Protein AF-A0AA41R7E6-F1 (afdb_monomer_lite)

Secondary structure (DSSP, 8-state):
----EEEEETTT--EEEEEEEETTEEEEEEEEETT--SEEEEEGGGEEE-

Organism: NCBI:txid2929485

pLDDT: mean 74.75, std 10.5, range [44.56, 88.06]

Foldseek 3Di:
DQDWFWKAQPPPRWIWTFRAADPVCRQWTWIDTVVHPDTDIDGPVRIDGD

Sequence (50 aa):
MVTYREFSRRWAGYCGIVEGVFEEKPDVVLVRWVGDQRRCEEKVTDLEEL

Structure (mmCIF, N/CA/C/O backbone):
data_AF-A0AA41R7E6-F1
#
_entry.id   AF-A0AA41R7E6-F1
#
loop_
_atom_site.group_PDB
_atom_site.id
_atom_site.type_symbol
_atom_site.label_atom_id
_atom_site.label_alt_id
_atom_site.label_comp_id
_atom_site.label_asym_id
_atom_site.label_entity_id
_atom_site.label_seq_id
_atom_site.pdbx_PDB_ins_code
_atom_site.Cartn_x
_atom_site.Cartn_y
_atom_site.Cartn_z
_atom_site.occupancy
_atom_site.B_iso_or_equiv
_atom_site.auth_seq_id
_atom_site.auth_comp_id
_atom_site.auth_asym_id
_atom_site.auth_atom_id
_atom_site.pdbx_PDB_model_num
ATOM 1 N N . MET A 1 1 ? 3.482 -8.850 14.453 1.00 47.97 1 MET A N 1
ATOM 2 C CA . MET A 1 1 ? 3.771 -9.837 13.388 1.00 47.97 1 MET A CA 1
ATOM 3 C C . MET A 1 1 ? 3.863 -9.054 12.086 1.00 47.97 1 MET A C 1
ATOM 5 O O . MET A 1 1 ? 2.874 -8.436 11.725 1.00 47.97 1 MET A O 1
ATOM 9 N N . VAL A 1 2 ? 5.041 -8.950 11.461 1.00 44.56 2 VAL A N 1
ATOM 10 C CA . VAL A 1 2 ? 5.198 -8.236 10.179 1.00 44.56 2 VAL A CA 1
ATOM 11 C C . VAL A 1 2 ? 4.845 -9.212 9.062 1.00 44.56 2 VAL A C 1
ATOM 13 O O . VAL A 1 2 ? 5.583 -10.161 8.811 1.00 44.56 2 VAL A O 1
ATOM 16 N N . THR A 1 3 ? 3.682 -9.032 8.449 1.00 54.91 3 THR A N 1
ATOM 17 C CA . THR A 1 3 ? 3.245 -9.805 7.283 1.00 54.91 3 THR A CA 1
ATOM 18 C C . THR A 1 3 ? 3.669 -9.074 6.021 1.00 54.91 3 THR A C 1
ATOM 20 O O . THR A 1 3 ? 3.037 -8.094 5.638 1.00 54.91 3 THR A O 1
ATOM 23 N N . TYR A 1 4 ? 4.736 -9.556 5.388 1.00 55.31 4 TYR A N 1
A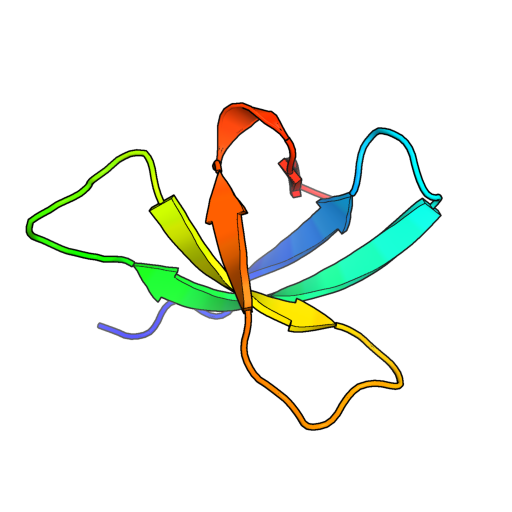TOM 24 C CA . TYR A 1 4 ? 5.129 -9.117 4.053 1.00 55.31 4 TYR A CA 1
ATOM 25 C C . TYR A 1 4 ? 4.096 -9.636 3.050 1.00 55.31 4 TYR A C 1
ATOM 27 O O . TYR A 1 4 ? 3.957 -10.846 2.873 1.00 55.31 4 TYR A O 1
ATOM 35 N N . ARG A 1 5 ? 3.348 -8.726 2.430 1.00 67.62 5 ARG A N 1
ATOM 36 C CA . ARG A 1 5 ? 2.448 -9.016 1.310 1.00 67.62 5 ARG A CA 1
ATOM 37 C C . ARG A 1 5 ? 2.721 -8.004 0.200 1.00 67.62 5 ARG A C 1
ATOM 39 O O . ARG A 1 5 ? 2.936 -6.822 0.484 1.00 67.62 5 ARG A O 1
ATOM 46 N N . GLU A 1 6 ? 2.785 -8.492 -1.033 1.00 65.06 6 GLU A N 1
ATOM 47 C CA . GLU A 1 6 ? 2.998 -7.680 -2.231 1.00 65.06 6 GLU A CA 1
ATOM 48 C C . GLU A 1 6 ? 1.657 -7.100 -2.689 1.00 65.06 6 GLU A C 1
ATOM 50 O O . GLU A 1 6 ? 0.653 -7.805 -2.749 1.00 65.06 6 GLU A O 1
ATOM 55 N N . PHE A 1 7 ? 1.630 -5.802 -2.980 1.00 70.56 7 PHE A N 1
ATOM 56 C CA . PHE A 1 7 ? 0.432 -5.101 -3.438 1.00 70.56 7 PHE A CA 1
ATOM 57 C C . PHE A 1 7 ? 0.775 -4.159 -4.589 1.00 70.56 7 PHE A C 1
ATOM 59 O O . PHE A 1 7 ? 1.901 -3.668 -4.704 1.00 70.56 7 PHE A O 1
ATOM 66 N N . SER A 1 8 ? -0.218 -3.851 -5.419 1.00 66.81 8 SER A N 1
ATOM 67 C CA . SER A 1 8 ? -0.135 -2.779 -6.410 1.00 66.81 8 SER A CA 1
ATOM 68 C C . SER A 1 8 ? -1.035 -1.607 -6.038 1.00 66.81 8 SER A C 1
ATOM 70 O O . SER A 1 8 ? -2.085 -1.768 -5.412 1.00 66.81 8 SER A O 1
ATOM 72 N N . ARG A 1 9 ? -0.633 -0.395 -6.427 1.00 66.12 9 ARG A N 1
ATOM 73 C CA . ARG A 1 9 ? -1.511 0.774 -6.341 1.00 66.12 9 ARG A CA 1
ATOM 74 C C . ARG A 1 9 ? -2.479 0.756 -7.519 1.00 66.12 9 ARG A C 1
ATOM 76 O O . ARG A 1 9 ? -2.045 0.970 -8.655 1.00 66.12 9 ARG A O 1
ATOM 83 N N . ARG A 1 10 ? -3.780 0.620 -7.235 1.00 64.12 10 ARG A N 1
ATOM 84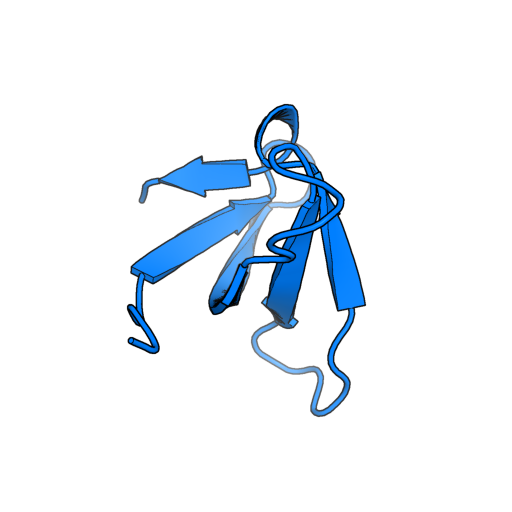 C CA . ARG A 1 10 ? -4.886 0.574 -8.220 1.00 64.12 10 ARG A CA 1
ATOM 85 C C . ARG A 1 10 ? -4.767 1.574 -9.372 1.00 64.12 10 ARG A C 1
ATOM 87 O O . ARG A 1 10 ? -5.077 1.262 -10.513 1.00 64.12 10 ARG A O 1
ATOM 94 N N . TRP A 1 11 ? -4.351 2.800 -9.063 1.00 56.41 11 TRP A N 1
ATOM 95 C CA . TRP A 1 11 ? -4.428 3.928 -9.997 1.00 56.41 11 TRP A CA 1
ATOM 96 C C . TRP A 1 11 ? -3.127 4.210 -10.743 1.00 56.41 11 TRP A C 1
ATOM 98 O O . TRP A 1 11 ? -3.135 4.961 -11.713 1.00 56.41 11 TRP A O 1
ATOM 108 N N . ALA A 1 12 ? -2.007 3.661 -10.277 1.00 63.25 12 ALA A N 1
ATOM 109 C CA . ALA A 1 12 ? -0.693 4.145 -10.682 1.00 63.25 12 ALA A CA 1
ATOM 110 C C . ALA A 1 12 ? 0.236 3.052 -11.231 1.00 63.25 12 ALA A C 1
ATOM 112 O O . ALA A 1 12 ? 1.312 3.373 -11.723 1.00 63.25 12 ALA A O 1
ATOM 113 N N . GLY A 1 13 ? -0.163 1.774 -11.171 1.00 66.06 13 GLY A N 1
ATOM 114 C CA . GLY A 1 13 ? 0.630 0.667 -11.721 1.00 66.06 13 GLY A CA 1
ATOM 115 C C . GLY A 1 13 ? 1.976 0.449 -11.018 1.00 66.06 13 GLY A C 1
ATOM 116 O O . GLY A 1 13 ? 2.847 -0.229 -11.556 1.00 66.06 13 GLY A O 1
ATOM 117 N N . TYR A 1 14 ? 2.166 1.029 -9.830 1.00 70.31 14 TYR A N 1
ATOM 118 C CA . TYR A 1 14 ? 3.345 0.807 -8.999 1.00 70.31 14 TYR A CA 1
ATOM 119 C C . TYR A 1 14 ? 3.127 -0.407 -8.097 1.00 70.31 14 TYR A C 1
ATOM 121 O O . TYR A 1 14 ? 2.071 -0.529 -7.473 1.00 70.31 14 TYR A O 1
ATOM 129 N N . CYS A 1 15 ? 4.139 -1.268 -7.998 1.00 75.94 15 CYS A N 1
ATOM 130 C CA 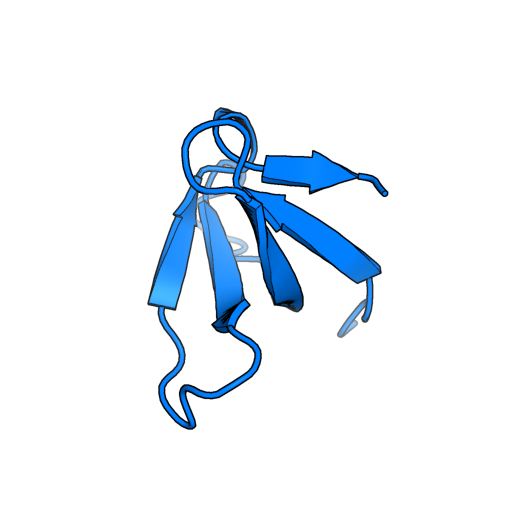. CYS A 1 15 ? 4.179 -2.370 -7.039 1.00 75.94 15 CYS A CA 1
ATOM 131 C C . CYS A 1 15 ? 4.906 -1.932 -5.763 1.00 75.94 15 CYS A C 1
ATOM 133 O O . CYS A 1 15 ? 5.883 -1.178 -5.810 1.00 75.94 15 CYS A O 1
ATO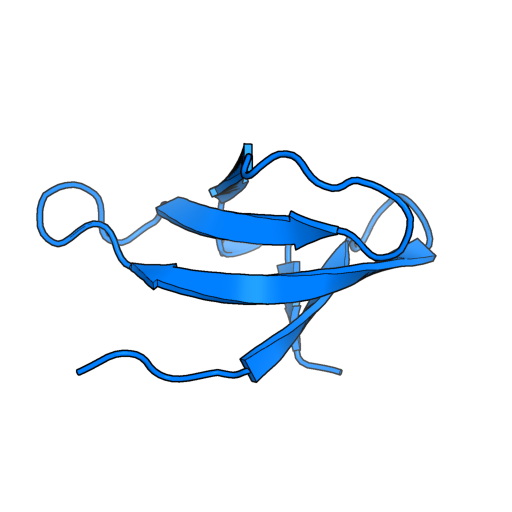M 135 N N . GLY A 1 16 ? 4.437 -2.409 -4.618 1.00 80.06 16 GLY A N 1
ATOM 136 C CA . GLY A 1 16 ? 5.003 -2.122 -3.310 1.00 80.06 16 GLY A CA 1
ATOM 137 C C . GLY A 1 16 ? 4.828 -3.291 -2.351 1.00 80.06 16 GLY A C 1
ATOM 138 O O . GLY A 1 16 ? 4.082 -4.235 -2.607 1.00 80.06 16 GLY A O 1
ATOM 139 N N . ILE A 1 17 ? 5.541 -3.222 -1.234 1.00 80.94 17 ILE A N 1
ATOM 140 C CA . ILE A 1 17 ? 5.502 -4.230 -0.177 1.00 80.94 17 ILE A CA 1
ATOM 141 C C . ILE A 1 17 ? 4.921 -3.580 1.070 1.00 80.94 17 ILE A C 1
ATOM 143 O O . ILE A 1 17 ? 5.420 -2.544 1.516 1.00 80.94 17 ILE A O 1
ATOM 147 N N . VAL A 1 18 ? 3.894 -4.196 1.655 1.00 81.38 18 VAL A N 1
ATOM 148 C CA . VAL A 1 18 ? 3.413 -3.801 2.982 1.00 81.38 18 VAL A CA 1
ATOM 149 C C . VAL A 1 18 ? 4.414 -4.287 4.028 1.00 81.38 18 VAL A C 1
ATOM 151 O O . VAL A 1 18 ? 4.665 -5.482 4.169 1.00 81.38 18 VAL A O 1
ATOM 154 N N . GLU A 1 19 ? 5.002 -3.343 4.758 1.00 79.56 19 GLU A N 1
ATOM 155 C CA . GLU A 1 19 ? 5.973 -3.597 5.825 1.00 79.56 19 GLU A CA 1
ATOM 156 C C . GLU A 1 19 ? 5.344 -3.565 7.222 1.00 79.56 19 GLU A C 1
ATOM 158 O O . GLU A 1 19 ? 5.990 -3.944 8.199 1.00 79.56 19 GLU A O 1
ATOM 163 N N . GLY A 1 20 ? 4.103 -3.097 7.351 1.00 77.50 20 GLY A N 1
ATOM 164 C CA . GLY A 1 20 ? 3.435 -3.016 8.643 1.00 77.50 20 GLY A CA 1
ATOM 165 C C . GLY A 1 20 ? 1.994 -2.538 8.556 1.00 77.50 20 GLY A C 1
ATOM 166 O O . GLY A 1 20 ? 1.587 -1.903 7.585 1.00 77.50 20 GLY A O 1
ATOM 167 N N . VAL A 1 21 ? 1.240 -2.837 9.608 1.00 77.69 21 VAL A N 1
ATOM 168 C CA . VAL A 1 21 ? -0.132 -2.370 9.831 1.00 77.69 21 VAL A CA 1
ATOM 169 C C . VAL A 1 21 ? -0.133 -1.433 11.037 1.00 77.69 21 VAL A C 1
ATOM 171 O O . VAL A 1 21 ? 0.609 -1.670 11.993 1.00 77.69 21 VAL A O 1
ATOM 174 N N . PHE A 1 22 ? -0.936 -0.371 11.007 1.00 75.75 22 PHE A N 1
ATOM 175 C CA . PHE A 1 22 ? -1.124 0.475 12.184 1.00 75.75 22 PHE A CA 1
ATOM 176 C C . PHE A 1 22 ? -2.218 -0.115 13.076 1.00 75.75 22 PHE A C 1
ATOM 178 O O . PHE A 1 22 ? -3.380 -0.153 12.685 1.00 75.75 22 PHE A O 1
ATOM 185 N N . GLU A 1 23 ? -1.871 -0.531 14.297 1.00 70.06 23 GLU A N 1
ATOM 186 C CA . GLU A 1 23 ? -2.855 -1.077 15.251 1.00 70.06 23 GLU A CA 1
ATOM 187 C C . GLU A 1 23 ? -3.914 -0.036 15.656 1.00 70.06 23 GLU A C 1
ATOM 189 O O . GLU A 1 23 ? -5.069 -0.380 15.886 1.00 70.06 23 GLU A O 1
ATOM 194 N N . GLU A 1 24 ? -3.549 1.249 15.670 1.00 79.12 24 GLU A N 1
ATOM 195 C CA . GLU A 1 24 ? -4.462 2.361 15.974 1.00 79.12 24 GLU A CA 1
ATOM 196 C C . GLU A 1 24 ? -5.290 2.826 14.760 1.00 79.12 24 GLU A C 1
ATOM 198 O O . GLU A 1 24 ? -6.274 3.547 14.922 1.00 79.12 24 GLU A O 1
ATOM 203 N N . LYS A 1 25 ? -4.896 2.444 13.535 1.00 80.81 25 LYS A N 1
ATOM 204 C CA . LYS A 1 25 ? -5.545 2.845 12.275 1.00 80.81 25 LYS A CA 1
ATOM 205 C C . LYS A 1 25 ? -5.640 1.640 11.329 1.00 80.81 25 LYS A C 1
ATOM 207 O O . LYS A 1 25 ? -4.787 1.497 10.453 1.00 80.81 25 LYS A O 1
ATOM 212 N N . PRO A 1 26 ? -6.680 0.797 11.457 1.00 75.50 26 PRO A N 1
ATOM 213 C CA . PRO A 1 26 ? -6.777 -0.459 10.709 1.00 75.50 26 PRO A CA 1
ATOM 214 C C . PRO A 1 26 ? -6.867 -0.264 9.188 1.00 75.50 26 PRO A C 1
ATOM 216 O O . PRO A 1 26 ? -6.523 -1.167 8.431 1.00 75.50 26 PRO A O 1
ATOM 219 N N . ASP A 1 27 ? -7.285 0.920 8.736 1.00 84.38 27 ASP A N 1
ATOM 220 C CA . ASP A 1 27 ? -7.422 1.244 7.314 1.00 84.38 27 ASP A CA 1
ATOM 221 C C . ASP A 1 27 ? -6.110 1.709 6.665 1.00 84.38 27 ASP A C 1
ATOM 223 O O . ASP A 1 27 ? -6.099 2.003 5.468 1.00 84.38 27 ASP A O 1
ATOM 227 N N . VAL A 1 28 ? -5.020 1.822 7.434 1.00 84.75 28 VAL A N 1
ATOM 228 C CA . VAL A 1 28 ? -3.735 2.369 6.984 1.00 84.75 28 VAL A CA 1
ATOM 229 C C . VAL A 1 28 ? -2.614 1.361 7.205 1.00 84.75 28 VAL A C 1
ATOM 231 O O . VAL A 1 28 ? -2.459 0.772 8.276 1.00 84.75 28 VAL A O 1
ATOM 234 N N . VAL A 1 29 ? -1.780 1.209 6.183 1.00 86.12 29 VAL A N 1
ATOM 235 C CA . VAL A 1 29 ? -0.609 0.336 6.192 1.00 86.12 29 VAL A CA 1
ATOM 236 C C . VAL A 1 29 ? 0.639 1.098 5.776 1.00 86.12 29 VAL A C 1
ATOM 238 O O . VAL A 1 29 ? 0.583 2.073 5.029 1.00 86.12 29 VAL A O 1
ATOM 241 N N . LEU A 1 30 ? 1.786 0.647 6.272 1.00 86.69 30 LEU A N 1
ATOM 242 C CA . LEU A 1 30 ? 3.090 1.131 5.840 1.00 86.69 30 LEU A CA 1
ATOM 243 C C . LEU A 1 30 ? 3.515 0.351 4.606 1.00 86.69 30 LEU A C 1
ATOM 245 O O . LEU A 1 30 ? 3.729 -0.858 4.677 1.00 86.69 30 LEU A O 1
ATOM 249 N N . VAL A 1 31 ? 3.670 1.056 3.494 1.00 85.50 31 VAL A N 1
ATOM 250 C CA . VAL A 1 31 ? 4.111 0.501 2.217 1.00 85.50 31 VAL A CA 1
ATOM 251 C C . VAL A 1 31 ? 5.498 1.029 1.889 1.00 85.50 31 VAL A C 1
ATOM 253 O O . VAL A 1 31 ? 5.788 2.217 2.046 1.00 85.50 31 VAL A O 1
ATOM 256 N N . ARG A 1 32 ? 6.357 0.142 1.395 1.00 86.50 32 ARG A N 1
ATOM 257 C CA . ARG A 1 32 ? 7.586 0.502 0.695 1.00 86.50 32 ARG A CA 1
ATOM 258 C C . ARG A 1 32 ? 7.397 0.237 -0.792 1.00 86.50 32 ARG A C 1
ATOM 260 O O . ARG A 1 32 ? 7.212 -0.909 -1.198 1.00 86.50 32 ARG A O 1
ATOM 267 N N . TRP A 1 33 ? 7.434 1.291 -1.595 1.00 84.56 33 TRP A N 1
ATOM 268 C CA . TRP A 1 33 ? 7.259 1.193 -3.043 1.00 84.56 33 TRP A CA 1
ATOM 269 C C . TRP A 1 33 ? 8.547 0.733 -3.729 1.00 84.56 33 TRP A C 1
ATOM 271 O O . TRP A 1 33 ? 9.648 1.106 -3.326 1.00 84.56 33 TRP A O 1
ATOM 281 N N . VAL A 1 34 ? 8.435 -0.073 -4.787 1.00 79.00 34 VAL A N 1
ATOM 282 C CA . VAL A 1 34 ? 9.607 -0.480 -5.573 1.00 79.00 34 VAL A CA 1
ATOM 283 C C . VAL A 1 34 ? 10.219 0.758 -6.236 1.00 79.00 34 VAL A C 1
ATOM 285 O O . VAL A 1 34 ? 9.549 1.475 -6.972 1.00 79.00 34 VAL A O 1
ATOM 288 N N . GLY A 1 35 ? 11.502 1.011 -5.968 1.00 80.31 35 GLY A N 1
ATOM 289 C CA .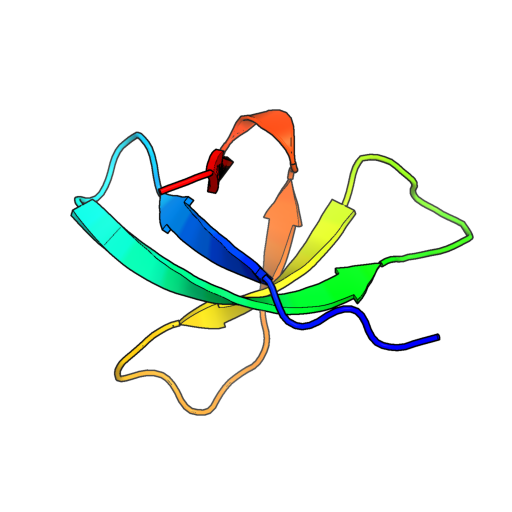 GLY A 1 35 ? 12.215 2.199 -6.453 1.00 80.31 35 GLY A CA 1
ATOM 290 C C . GLY A 1 35 ? 12.204 3.392 -5.492 1.00 80.31 35 GLY A C 1
ATOM 291 O O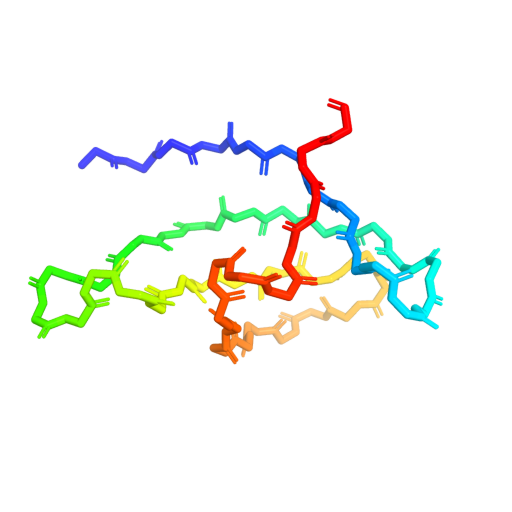 . GLY A 1 35 ? 12.946 4.342 -5.728 1.00 80.31 35 GLY A O 1
ATOM 292 N N . ASP A 1 36 ? 11.455 3.323 -4.385 1.00 79.50 36 ASP A N 1
ATOM 293 C CA . ASP A 1 36 ? 11.520 4.293 -3.291 1.00 79.50 36 ASP A CA 1
ATOM 294 C C . ASP A 1 36 ? 12.016 3.609 -2.007 1.00 79.50 36 ASP A C 1
ATOM 296 O O . ASP A 1 36 ? 11.482 2.599 -1.550 1.00 79.50 36 ASP A O 1
ATOM 300 N N . GLN A 1 37 ? 13.081 4.147 -1.413 1.00 73.88 37 GLN A N 1
ATOM 301 C CA . GLN A 1 37 ? 13.600 3.641 -0.138 1.00 73.88 37 GLN A CA 1
ATOM 302 C C . GLN A 1 37 ? 12.796 4.145 1.066 1.00 73.88 37 GLN A C 1
ATOM 304 O O . GLN A 1 37 ? 13.008 3.678 2.188 1.00 73.88 37 GLN A O 1
ATOM 309 N N . ARG A 1 38 ? 11.895 5.108 0.861 1.00 80.56 38 ARG A N 1
ATOM 310 C CA . ARG A 1 38 ? 11.048 5.661 1.910 1.00 80.56 38 ARG A CA 1
ATOM 311 C C . ARG A 1 38 ? 9.834 4.773 2.144 1.00 80.56 38 ARG A C 1
ATOM 313 O O . ARG A 1 38 ? 9.330 4.093 1.255 1.00 80.56 38 ARG A O 1
ATOM 320 N N . ARG A 1 39 ? 9.372 4.801 3.391 1.00 84.56 39 ARG A N 1
ATOM 321 C CA . ARG A 1 39 ? 8.103 4.204 3.793 1.00 84.56 39 ARG A CA 1
ATOM 322 C C . ARG A 1 39 ? 7.022 5.265 3.701 1.00 84.56 39 ARG A C 1
ATOM 324 O O . ARG A 1 39 ? 7.241 6.390 4.153 1.00 84.56 39 ARG A O 1
ATOM 331 N N . CYS A 1 40 ? 5.874 4.882 3.173 1.00 85.06 40 CYS A N 1
ATOM 332 C CA . CYS A 1 40 ? 4.709 5.742 3.054 1.00 85.06 40 CYS A CA 1
ATOM 333 C C . CYS A 1 40 ? 3.512 5.082 3.735 1.00 85.06 40 CYS A C 1
ATOM 335 O O . CYS A 1 40 ? 3.380 3.860 3.730 1.00 85.06 40 CYS A O 1
ATOM 337 N N . GLU A 1 41 ? 2.651 5.901 4.326 1.00 88.06 41 GLU A N 1
ATOM 338 C CA . GLU A 1 41 ? 1.356 5.458 4.833 1.00 88.06 41 GLU A CA 1
ATOM 339 C C . GLU A 1 41 ? 0.361 5.448 3.674 1.00 88.06 41 GLU A C 1
ATOM 341 O O . GLU A 1 41 ? 0.177 6.462 3.002 1.00 88.06 41 GLU A O 1
ATOM 346 N N . GLU A 1 42 ? -0.275 4.310 3.431 1.00 85.44 42 GLU A N 1
ATOM 347 C CA . GLU A 1 42 ? -1.243 4.136 2.352 1.00 85.44 42 GLU A CA 1
ATOM 348 C C . GLU A 1 42 ? -2.511 3.489 2.897 1.00 85.44 42 GLU A C 1
ATOM 350 O O . GLU A 1 42 ? -2.467 2.681 3.830 1.00 85.44 42 GLU A O 1
ATOM 355 N N . LYS A 1 43 ? -3.659 3.851 2.322 1.00 85.19 43 LYS A N 1
ATOM 356 C CA . LYS A 1 43 ? -4.929 3.244 2.710 1.00 85.19 43 LYS A CA 1
ATOM 357 C C . LYS A 1 43 ? -5.086 1.886 2.053 1.00 85.19 43 LYS A C 1
ATOM 359 O O . LYS A 1 43 ? -4.858 1.744 0.855 1.00 85.19 43 LYS A O 1
ATOM 364 N N . VAL A 1 44 ? -5.586 0.916 2.810 1.00 81.06 44 VAL A N 1
ATOM 365 C CA . VAL A 1 44 ? -5.840 -0.444 2.308 1.00 81.06 44 VAL A CA 1
ATOM 366 C C . VAL A 1 44 ? -6.794 -0.432 1.107 1.00 81.06 44 VAL A C 1
ATOM 368 O O . VAL A 1 44 ? -6.618 -1.208 0.179 1.00 81.06 44 VAL A O 1
ATOM 371 N N . THR A 1 45 ? -7.763 0.488 1.069 1.00 83.25 45 THR A N 1
ATOM 372 C CA . THR A 1 45 ? -8.727 0.625 -0.042 1.00 83.25 45 THR A CA 1
ATOM 373 C C . THR A 1 45 ? -8.093 0.997 -1.384 1.00 83.25 45 THR A C 1
ATOM 375 O O . THR A 1 45 ? -8.676 0.721 -2.438 1.00 83.25 45 THR A O 1
ATOM 378 N N . ASP A 1 46 ? -6.924 1.637 -1.339 1.00 79.94 46 ASP A N 1
ATOM 379 C CA . ASP A 1 46 ? -6.196 2.129 -2.511 1.00 79.94 46 ASP A CA 1
ATOM 380 C C . ASP A 1 46 ? -5.180 1.094 -3.032 1.00 79.94 46 ASP A C 1
ATOM 382 O O . ASP A 1 46 ? -4.588 1.279 -4.103 1.00 79.94 46 ASP A O 1
ATOM 386 N N . LEU A 1 47 ? -5.003 -0.002 -2.286 1.00 77.25 47 LEU A N 1
ATOM 387 C CA . LEU A 1 47 ? -4.131 -1.123 -2.608 1.00 77.25 47 LEU A CA 1
ATOM 388 C C . LEU A 1 47 ? -4.954 -2.295 -3.151 1.00 77.25 47 LEU A C 1
ATOM 390 O O . LEU A 1 47 ? -6.027 -2.619 -2.645 1.00 77.25 47 LEU A O 1
ATOM 394 N N . GLU A 1 48 ? -4.427 -2.951 -4.178 1.00 74.00 48 GLU A N 1
ATOM 395 C CA . GLU A 1 48 ? -4.921 -4.234 -4.672 1.00 74.00 48 GLU A CA 1
ATOM 396 C C . GLU A 1 48 ? -3.877 -5.312 -4.423 1.00 74.00 48 GLU A C 1
ATOM 398 O O . GLU A 1 48 ? -2.701 -5.128 -4.751 1.00 74.00 48 GLU A O 1
ATOM 403 N N . GLU A 1 49 ? -4.307 -6.410 -3.794 1.00 66.94 49 GLU A N 1
ATOM 404 C CA . GLU A 1 49 ? -3.473 -7.605 -3.637 1.00 66.94 49 GLU A CA 1
ATOM 405 C C . GLU A 1 49 ? -3.193 -8.149 -5.039 1.00 66.94 49 GLU A C 1
ATOM 407 O O . GLU A 1 49 ? -4.129 -8.326 -5.826 1.00 66.94 49 GLU A O 1
ATOM 412 N N . LEU A 1 50 ? -1.907 -8.303 -5.361 1.00 61.59 50 LEU A N 1
ATOM 413 C CA . LEU A 1 50 ? -1.454 -8.904 -6.615 1.00 61.59 50 LEU A CA 1
ATOM 414 C C . LEU A 1 50 ? -1.477 -10.431 -6.519 1.00 61.59 50 LEU A C 1
ATOM 416 O O . LEU A 1 50 ? -1.106 -10.956 -5.446 1.00 61.59 50 LEU A O 1
#

Radius of gyration: 9.95 Å; chains: 1; bounding box: 22×16×28 Å